Protein AF-A0AA38WWL9-F1 (afdb_monomer_lite)

Radius of gyration: 30.85 Å; chains: 1; bounding box: 46×96×62 Å

Foldseek 3Di:
DDDDDDDDDDDDDDDPDDDPPDPPPPPPPPVVPDPPPVPDDDPDDWDWDWDPAQQAWIDTPPDTFGHWDDVVRVTPNDPRHYGPQVVCQVVVQVVVLVVVVVVCVVVVHDADPDPVQWDKGKGWDFDDDVVVVDTDIDIDIDTGHDD

pLDDT: mean 85.05, std 18.18, range [41.72, 98.44]

Organism: NCBI:txid386627

Sequence (147 aa):
MASVRTLSSIARRASQVSLPKTRFVNPSLTCRRRLNTDTAPVLYSAHAKVVGARTGHVEGDDLNVDLTMAKALGGPGDKGKTNPEELFAAGYGACFQSAMNASAISLKIQMPEAKEDSVVSTTVHLVGDMKKLDMGIRVDMKVSVKG

Structure (mmCIF, N/CA/C/O backbone):
data_AF-A0AA38WWL9-F1
#
_entry.id   AF-A0AA38WWL9-F1
#
loop_
_atom_site.group_PDB
_atom_site.id
_atom_site.type_symbol
_atom_site.label_atom_id
_atom_site.label_alt_id
_atom_site.label_comp_id
_atom_site.label_asym_id
_atom_site.label_entity_id
_atom_site.label_seq_id
_atom_site.pdbx_PDB_ins_code
_atom_site.Cartn_x
_atom_site.Cartn_y
_atom_site.Cartn_z
_atom_site.occupancy
_atom_site.B_iso_or_equiv
_atom_site.auth_seq_id
_atom_site.auth_comp_id
_atom_site.auth_asym_id
_atom_site.auth_atom_id
_atom_site.pdbx_PDB_model_num
ATOM 1 N N . MET A 1 1 ? 5.954 -82.382 47.165 1.00 41.72 1 MET A N 1
ATOM 2 C CA . MET A 1 1 ? 6.392 -81.384 46.166 1.00 41.72 1 MET A CA 1
ATOM 3 C C . MET A 1 1 ? 5.175 -80.934 45.367 1.00 41.72 1 MET A C 1
ATOM 5 O O . MET A 1 1 ? 4.408 -81.787 44.956 1.00 41.72 1 MET A O 1
ATOM 9 N N . ALA A 1 2 ? 5.027 -79.615 45.213 1.00 41.88 2 ALA A N 1
ATOM 10 C CA . ALA A 1 2 ? 4.185 -78.880 44.258 1.00 41.88 2 ALA A CA 1
ATOM 11 C C . ALA A 1 2 ? 2.648 -79.076 44.262 1.00 41.88 2 ALA A C 1
ATOM 13 O O . ALA A 1 2 ? 2.078 -79.924 43.586 1.00 41.88 2 ALA A O 1
ATOM 14 N N . SER A 1 3 ? 2.001 -78.148 44.972 1.00 44.56 3 SER A N 1
ATOM 15 C CA . SER A 1 3 ? 0.651 -77.622 44.745 1.00 44.56 3 SER A CA 1
ATOM 16 C C . SER A 1 3 ? 0.481 -77.070 43.322 1.00 44.56 3 SER A C 1
ATOM 18 O O . SER A 1 3 ? 1.304 -76.261 42.899 1.00 44.56 3 SER A O 1
ATOM 20 N N . VAL A 1 4 ? -0.619 -77.399 42.637 1.00 45.69 4 VAL A N 1
ATOM 21 C CA . VAL A 1 4 ? -1.155 -76.573 41.541 1.00 45.69 4 VAL A CA 1
ATOM 22 C C . VAL A 1 4 ? -2.675 -76.513 41.689 1.00 45.69 4 VAL A C 1
ATOM 24 O O . VAL A 1 4 ? -3.394 -77.456 41.372 1.00 45.69 4 VAL A O 1
ATOM 27 N N . ARG A 1 5 ? -3.158 -75.397 42.242 1.00 47.47 5 ARG A N 1
ATOM 28 C CA . ARG A 1 5 ? -4.581 -75.056 42.325 1.00 47.47 5 ARG A CA 1
ATOM 29 C C . ARG A 1 5 ? -5.047 -74.505 40.978 1.00 47.47 5 ARG A C 1
ATOM 31 O O . ARG A 1 5 ? -4.414 -73.623 40.406 1.00 47.47 5 ARG A O 1
ATOM 38 N N . THR A 1 6 ? -6.175 -75.021 40.512 1.00 50.22 6 THR A N 1
ATOM 39 C CA . THR A 1 6 ? -6.956 -74.569 39.356 1.00 50.22 6 THR A CA 1
ATOM 40 C C . THR A 1 6 ? -7.310 -73.081 39.445 1.00 50.22 6 THR A C 1
ATOM 42 O O . THR A 1 6 ? -7.993 -72.657 40.376 1.00 50.22 6 THR A O 1
ATOM 45 N N . LEU A 1 7 ? -6.879 -72.297 38.454 1.00 46.12 7 LEU A N 1
ATOM 46 C CA . LEU A 1 7 ? -7.299 -70.911 38.245 1.00 46.12 7 LEU A CA 1
ATOM 47 C C . LEU A 1 7 ? -8.587 -70.896 37.412 1.00 46.12 7 LEU A C 1
ATOM 49 O O . LEU A 1 7 ? -8.560 -71.044 36.193 1.00 46.12 7 LEU A O 1
ATOM 53 N N . SER A 1 8 ? -9.723 -70.727 38.081 1.00 45.91 8 SER A N 1
ATOM 54 C CA . SER A 1 8 ? -11.009 -70.408 37.461 1.00 45.91 8 SER A CA 1
ATOM 55 C C . SER A 1 8 ? -10.977 -68.989 36.882 1.00 45.91 8 SER A C 1
ATOM 57 O O . SER A 1 8 ? -10.744 -68.017 37.604 1.00 45.91 8 SER A O 1
ATOM 59 N N . SER A 1 9 ? -11.214 -68.868 35.577 1.00 45.06 9 SER A N 1
ATOM 60 C CA . SER A 1 9 ? -11.274 -67.610 34.836 1.00 45.06 9 SER A CA 1
ATOM 61 C C . SER A 1 9 ? -12.527 -66.808 35.207 1.00 45.06 9 SER A C 1
ATOM 63 O O . SER A 1 9 ? -13.649 -67.123 34.820 1.00 45.06 9 SER A O 1
ATOM 65 N N . ILE A 1 10 ? -12.334 -65.724 35.957 1.00 55.19 10 ILE A N 1
ATOM 66 C CA . ILE A 1 10 ? -13.381 -64.737 36.235 1.00 55.19 10 ILE A CA 1
ATOM 67 C C . ILE A 1 10 ? -13.536 -63.854 34.990 1.00 55.19 10 ILE A C 1
ATOM 69 O O . ILE A 1 10 ? -12.777 -62.906 34.780 1.00 55.19 10 ILE A O 1
ATOM 73 N N . ALA A 1 11 ? -14.517 -64.175 34.147 1.00 49.62 11 ALA A N 1
ATOM 74 C CA . ALA A 1 11 ? -14.940 -63.320 33.045 1.00 49.62 11 ALA A CA 1
ATOM 75 C C . ALA A 1 11 ? -15.607 -62.053 33.613 1.00 49.62 11 ALA A C 1
ATOM 77 O O . ALA A 1 11 ? -16.706 -62.095 34.167 1.00 49.62 11 ALA A O 1
ATOM 78 N N . ARG A 1 12 ? -14.919 -60.910 33.508 1.00 51.81 12 ARG A N 1
ATOM 79 C CA . ARG A 1 12 ? -15.463 -59.601 33.891 1.00 51.81 12 ARG A CA 1
ATOM 80 C C . ARG A 1 12 ? -16.592 -59.221 32.933 1.00 51.81 12 ARG A C 1
ATOM 82 O O . ARG A 1 12 ? -16.382 -59.094 31.730 1.00 51.81 12 ARG A O 1
ATOM 89 N N . ARG A 1 13 ? -17.787 -59.014 33.487 1.00 51.75 13 ARG A N 1
ATOM 90 C CA . ARG A 1 13 ? -18.948 -58.429 32.807 1.00 51.75 13 ARG A CA 1
ATOM 91 C C . ARG A 1 13 ? -18.583 -57.004 32.374 1.00 51.75 13 ARG A C 1
ATOM 93 O O . ARG A 1 13 ? -18.396 -56.139 33.225 1.00 51.75 13 ARG A O 1
ATOM 100 N N . ALA A 1 14 ? -18.450 -56.771 31.072 1.00 49.50 14 ALA A N 1
ATOM 101 C CA . ALA A 1 14 ? -18.297 -55.430 30.522 1.00 49.50 14 ALA A CA 1
ATOM 102 C C . ALA A 1 14 ? -19.618 -54.669 30.705 1.00 49.50 14 ALA A C 1
ATOM 104 O O . ALA A 1 14 ? -20.628 -54.980 30.075 1.00 49.50 14 ALA A O 1
ATOM 105 N N . SER A 1 15 ? -19.622 -53.699 31.611 1.00 54.31 15 SER A N 1
ATOM 106 C CA . SER A 1 15 ? -20.683 -52.710 31.760 1.00 54.31 15 SER A CA 1
ATOM 107 C C . SER A 1 15 ? -20.729 -51.859 30.490 1.00 54.31 15 SER A C 1
ATOM 109 O O . SER A 1 15 ? -19.785 -51.133 30.181 1.00 54.31 15 SER A O 1
ATOM 111 N N . GLN A 1 16 ? -21.822 -51.958 29.733 1.00 58.03 16 GLN A N 1
ATOM 112 C CA . GLN A 1 16 ? -22.092 -51.060 28.616 1.00 58.03 16 GLN A CA 1
ATOM 113 C C . GLN A 1 16 ? -22.335 -49.653 29.168 1.00 58.03 16 GLN A C 1
ATOM 115 O O . GLN A 1 16 ? -23.391 -49.358 29.723 1.00 58.03 16 GLN A O 1
ATOM 120 N N . VAL A 1 17 ? -21.334 -48.787 29.034 1.00 52.28 17 VAL A N 1
ATOM 121 C CA . VAL A 1 17 ? -21.471 -47.350 29.265 1.00 52.28 17 VAL A CA 1
ATOM 122 C C . VAL A 1 17 ? -22.153 -46.764 28.032 1.00 52.28 17 VAL A C 1
ATOM 124 O O . VAL A 1 17 ? -21.566 -46.710 26.952 1.00 52.28 17 VAL A O 1
ATOM 127 N N . SER A 1 18 ? -23.414 -46.357 28.168 1.00 57.50 18 SER A N 1
ATOM 128 C CA . SER A 1 18 ? -24.129 -45.637 27.116 1.00 57.50 18 SER A CA 1
ATOM 129 C C . SER A 1 18 ? -23.561 -44.223 26.989 1.00 57.50 18 SER A C 1
ATOM 131 O O . SER A 1 18 ? -23.710 -43.407 27.901 1.00 57.50 18 SER A O 1
ATOM 133 N N . LEU A 1 19 ? -22.915 -43.929 25.861 1.00 49.25 19 LEU A N 1
ATOM 134 C CA . LEU A 1 19 ? -22.443 -42.584 25.533 1.00 49.25 19 LEU A CA 1
ATOM 135 C C . LEU A 1 19 ? -23.635 -41.617 25.394 1.00 49.25 19 LEU A C 1
ATOM 137 O O . LEU A 1 19 ? -24.647 -41.982 24.784 1.00 49.25 19 LEU A O 1
ATOM 141 N N . PRO A 1 20 ? -23.542 -40.380 25.914 1.00 49.81 20 PRO A N 1
ATOM 142 C CA . PRO A 1 20 ? -24.569 -39.377 25.684 1.00 49.81 20 PRO A CA 1
ATOM 143 C C . PRO A 1 20 ? -24.599 -39.030 24.192 1.00 49.81 20 PRO A C 1
ATOM 145 O O . PRO A 1 20 ? -23.558 -38.795 23.580 1.00 49.81 20 PRO A O 1
ATOM 148 N N . LYS A 1 21 ? -25.801 -38.988 23.604 1.00 50.66 21 LYS A N 1
ATOM 149 C CA . LYS A 1 21 ? -26.020 -38.474 22.246 1.00 50.66 21 LYS A CA 1
ATOM 1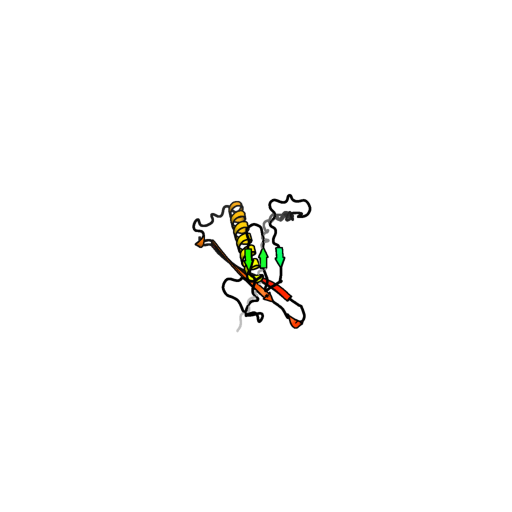50 C C . LYS A 1 21 ? -25.611 -37.003 22.225 1.00 50.66 21 LYS A C 1
ATOM 152 O O . LYS A 1 21 ? -26.405 -36.129 22.571 1.00 50.66 21 LYS A O 1
ATOM 157 N N . THR A 1 22 ? -24.374 -36.724 21.834 1.00 54.34 22 THR A N 1
ATOM 158 C CA . THR A 1 22 ? -23.945 -35.383 21.460 1.00 54.34 22 THR A CA 1
ATOM 159 C C . THR A 1 22 ? -24.854 -34.925 20.327 1.00 54.34 22 THR A C 1
ATOM 161 O O . THR A 1 22 ? -24.876 -35.504 19.241 1.00 54.34 22 THR A O 1
ATOM 164 N N . ARG A 1 23 ? -25.673 -33.902 20.602 1.00 55.09 23 ARG A N 1
ATOM 165 C CA . ARG A 1 23 ? -26.345 -33.147 19.548 1.00 55.09 23 ARG A CA 1
ATOM 166 C C . ARG A 1 23 ? -25.251 -32.689 18.594 1.00 55.09 23 ARG A C 1
ATOM 168 O O . ARG A 1 23 ? -24.382 -31.917 18.991 1.00 55.09 23 ARG A O 1
ATOM 175 N N . PHE A 1 24 ? -25.301 -33.173 17.359 1.00 55.06 24 PHE A N 1
ATOM 176 C CA . PHE A 1 24 ? -24.604 -32.540 16.255 1.00 55.06 24 PHE A CA 1
ATOM 177 C C . PHE A 1 24 ? -25.068 -31.085 16.226 1.00 55.06 24 PHE A C 1
ATOM 179 O O . PHE A 1 24 ? -26.199 -30.787 15.841 1.00 55.06 24 PHE A O 1
ATOM 186 N N . VAL A 1 25 ? -24.213 -30.178 16.696 1.00 57.66 25 VAL A N 1
ATOM 187 C CA . VAL A 1 25 ? -24.330 -28.773 16.335 1.00 57.66 25 VAL A CA 1
ATOM 188 C C . VAL A 1 25 ? -24.036 -28.769 14.849 1.00 57.66 25 VAL A C 1
ATOM 190 O O . VAL A 1 25 ? -22.897 -28.975 14.441 1.00 57.66 25 VAL A O 1
ATOM 193 N N . ASN A 1 26 ? -25.087 -28.660 14.045 1.00 54.47 26 ASN A N 1
ATOM 194 C CA . ASN A 1 26 ? -24.953 -28.456 12.617 1.00 54.47 26 ASN A CA 1
ATOM 195 C C . ASN A 1 26 ? -24.137 -27.163 12.479 1.00 54.47 26 ASN A C 1
ATOM 197 O O . ASN A 1 26 ? -24.635 -26.122 12.925 1.00 54.47 26 ASN A O 1
ATOM 201 N N . PRO A 1 27 ? -22.895 -27.181 11.959 1.00 54.16 27 PRO A N 1
ATOM 202 C CA . PRO A 1 27 ? -22.208 -25.946 11.659 1.00 54.16 27 PRO A CA 1
ATOM 203 C C . PRO A 1 27 ? -22.960 -25.397 10.458 1.00 54.16 27 PRO A C 1
ATOM 205 O O . PRO A 1 27 ? -22.684 -25.751 9.314 1.00 54.16 27 PRO A O 1
ATOM 208 N N . SER A 1 28 ? -24.009 -24.623 10.733 1.00 54.91 28 SER A N 1
ATOM 209 C CA . SER A 1 28 ? -24.728 -23.876 9.728 1.00 54.91 28 SER A CA 1
ATOM 210 C C . SER A 1 28 ? -23.679 -23.054 9.006 1.00 54.91 28 SER A C 1
ATOM 212 O O . SER A 1 28 ? -23.153 -22.089 9.557 1.00 54.91 28 SER A O 1
ATOM 214 N N . LEU A 1 29 ? -23.331 -23.542 7.822 1.00 56.12 29 LEU A N 1
ATOM 215 C CA . LEU A 1 29 ? -22.945 -22.827 6.626 1.00 56.12 29 LEU A CA 1
ATOM 216 C C . LEU A 1 29 ? -23.237 -21.330 6.779 1.00 56.12 29 LEU A C 1
ATOM 218 O O . LEU A 1 29 ? -24.248 -20.826 6.291 1.00 56.12 29 LEU A O 1
ATOM 222 N N . THR A 1 30 ? -22.341 -20.592 7.432 1.00 59.81 30 THR A N 1
ATOM 223 C CA . THR A 1 30 ? -22.188 -19.180 7.136 1.00 59.81 30 THR A CA 1
ATOM 224 C C . THR A 1 30 ? -21.645 -19.175 5.724 1.00 59.81 30 THR A C 1
ATOM 226 O O . THR A 1 30 ? -20.441 -19.262 5.488 1.00 59.81 30 THR A O 1
ATOM 229 N N . CYS A 1 31 ? -22.563 -19.160 4.755 1.00 56.66 31 CYS A N 1
ATOM 230 C CA . CYS A 1 31 ? -22.260 -18.679 3.426 1.00 56.66 31 CYS A CA 1
ATOM 231 C C . CYS A 1 31 ? -21.531 -17.359 3.657 1.00 56.66 31 CYS A C 1
ATOM 233 O O . CYS A 1 31 ? -22.131 -16.386 4.123 1.00 56.66 31 CYS A O 1
ATOM 235 N N . ARG A 1 32 ? -20.206 -17.358 3.466 1.00 62.91 32 ARG A N 1
ATOM 236 C CA . ARG A 1 32 ? -19.431 -16.126 3.467 1.00 62.91 32 ARG A CA 1
ATOM 237 C C . ARG A 1 32 ? -20.072 -15.309 2.366 1.00 62.91 32 ARG A C 1
ATOM 239 O O . ARG A 1 32 ? -19.894 -15.641 1.196 1.00 62.91 32 ARG A O 1
ATOM 246 N N . ARG A 1 33 ? -20.868 -14.306 2.735 1.00 66.69 33 ARG A N 1
ATOM 247 C CA . ARG A 1 33 ? -21.440 -13.371 1.779 1.00 66.69 33 ARG A CA 1
ATOM 248 C C . ARG A 1 33 ? -20.250 -12.678 1.135 1.00 66.69 33 ARG A C 1
ATOM 250 O O . ARG A 1 33 ? -19.671 -11.765 1.714 1.00 66.69 33 ARG A O 1
ATOM 257 N N . ARG A 1 34 ? -19.810 -13.190 -0.013 1.00 74.62 34 ARG A N 1
ATOM 258 C CA . ARG A 1 34 ? -18.816 -12.505 -0.823 1.00 74.62 34 ARG A CA 1
ATOM 259 C C . ARG A 1 34 ? -19.513 -11.251 -1.323 1.00 74.62 34 ARG A C 1
ATOM 261 O O . ARG A 1 34 ? -20.592 -11.339 -1.907 1.00 74.62 34 ARG A O 1
ATOM 268 N N . LEU A 1 35 ? -18.947 -10.095 -0.995 1.00 84.31 35 LEU A N 1
ATOM 269 C CA . LEU A 1 35 ? -19.374 -8.841 -1.590 1.00 84.31 35 LEU A CA 1
ATOM 270 C C . LEU A 1 35 ? -19.210 -8.995 -3.106 1.00 84.31 35 LEU A C 1
ATOM 272 O O . LEU A 1 35 ? -18.113 -9.305 -3.565 1.00 84.31 35 LEU A O 1
ATOM 276 N N . ASN A 1 36 ? -20.295 -8.842 -3.865 1.00 88.81 36 ASN A N 1
ATOM 277 C CA . ASN A 1 36 ? -20.199 -8.768 -5.315 1.00 88.81 36 ASN A CA 1
ATOM 278 C C . ASN A 1 36 ? -19.779 -7.340 -5.673 1.00 88.81 36 ASN A C 1
ATOM 280 O O . ASN A 1 36 ? -20.594 -6.422 -5.580 1.00 88.81 36 ASN A O 1
ATOM 284 N N . THR A 1 37 ? -18.510 -7.167 -6.037 1.00 90.25 37 THR A N 1
ATOM 285 C CA . THR A 1 37 ? -17.924 -5.865 -6.376 1.00 90.25 37 THR A CA 1
ATOM 286 C C . THR A 1 37 ? -18.552 -5.231 -7.611 1.00 90.25 37 THR A C 1
ATOM 288 O O . THR A 1 37 ? -18.525 -4.013 -7.718 1.00 90.25 37 THR A O 1
ATOM 291 N N . ASP A 1 38 ? -19.175 -6.021 -8.489 1.00 92.56 38 ASP A N 1
ATOM 292 C CA . ASP A 1 38 ? -19.785 -5.521 -9.727 1.00 92.56 38 ASP A CA 1
ATOM 293 C C . ASP A 1 38 ? -21.138 -4.842 -9.470 1.00 92.56 38 ASP A C 1
ATOM 295 O O . ASP A 1 38 ? -21.583 -4.004 -10.249 1.00 92.56 38 ASP A O 1
ATOM 299 N N . THR A 1 39 ? -21.811 -5.208 -8.374 1.00 93.56 39 THR A N 1
ATOM 300 C CA . THR A 1 39 ? -23.157 -4.706 -8.032 1.00 93.56 39 THR A CA 1
ATOM 301 C C . THR A 1 39 ? -23.199 -3.876 -6.752 1.00 93.56 39 THR A C 1
ATOM 303 O O . THR A 1 39 ? -24.219 -3.261 -6.447 1.00 93.56 39 THR A O 1
ATOM 306 N N . ALA A 1 40 ? -22.138 -3.916 -5.947 1.00 93.44 40 ALA A N 1
ATOM 307 C CA . ALA A 1 40 ? -22.065 -3.159 -4.705 1.00 93.44 40 ALA A CA 1
ATOM 308 C C . ALA A 1 40 ? -21.923 -1.650 -4.989 1.00 93.44 40 ALA A C 1
ATOM 310 O O . ALA A 1 40 ? -21.246 -1.272 -5.944 1.00 93.44 40 ALA A O 1
ATOM 311 N N . PRO A 1 41 ? -22.521 -0.772 -4.162 1.00 94.19 41 PRO A N 1
ATOM 312 C CA . PRO A 1 41 ? -22.341 0.666 -4.313 1.00 94.19 41 PRO A CA 1
ATOM 313 C C . PRO A 1 41 ? -20.884 1.063 -4.045 1.00 94.19 41 PRO A C 1
ATOM 315 O O . PRO A 1 41 ? -20.270 0.613 -3.074 1.00 94.19 41 PRO A O 1
ATOM 318 N N . VAL A 1 42 ? -20.351 1.949 -4.885 1.00 94.56 42 VAL A N 1
ATOM 319 C CA . VAL A 1 42 ? -19.035 2.560 -4.677 1.00 94.56 42 VAL A CA 1
ATOM 320 C C . VAL A 1 42 ? -19.141 3.566 -3.533 1.00 94.56 42 VAL A C 1
ATOM 322 O O . VAL A 1 42 ? -19.867 4.550 -3.637 1.00 94.56 42 VAL A O 1
ATOM 325 N N . LEU A 1 43 ? -18.429 3.309 -2.433 1.00 94.00 43 LEU A N 1
ATOM 326 C CA . LEU A 1 43 ? -18.429 4.194 -1.260 1.00 94.00 43 LEU A CA 1
ATOM 327 C C . LEU A 1 43 ? -17.432 5.350 -1.394 1.00 94.00 43 LEU A C 1
ATOM 329 O O . LEU A 1 43 ? -17.661 6.428 -0.856 1.00 94.00 43 LEU A O 1
ATOM 333 N N . TYR A 1 44 ? -16.319 5.114 -2.085 1.00 94.88 44 TYR A N 1
ATOM 334 C CA . TYR A 1 44 ? -15.257 6.087 -2.315 1.00 94.88 44 TYR A CA 1
ATOM 335 C C . TYR A 1 44 ? -14.396 5.641 -3.505 1.00 94.88 44 TYR A C 1
ATOM 337 O O . TYR A 1 44 ? -14.290 4.446 -3.787 1.00 94.88 44 TYR A O 1
ATOM 345 N N . SER A 1 45 ? -13.788 6.591 -4.215 1.00 94.75 45 SER A N 1
ATOM 346 C CA . SER A 1 45 ? -12.829 6.340 -5.294 1.00 94.75 45 SER A CA 1
ATOM 347 C C . SER A 1 45 ? -11.677 7.328 -5.183 1.00 94.75 45 SER A C 1
ATOM 349 O O . SER A 1 45 ? -11.912 8.516 -5.000 1.00 94.75 45 SER A O 1
ATOM 351 N N . ALA A 1 46 ? -10.453 6.824 -5.314 1.00 95.94 46 ALA A N 1
ATOM 352 C CA . ALA A 1 46 ? -9.241 7.625 -5.418 1.00 95.94 46 ALA A CA 1
ATOM 353 C C . ALA A 1 46 ? -8.575 7.346 -6.766 1.00 95.94 46 ALA A C 1
ATOM 355 O O . ALA A 1 46 ? -8.593 6.209 -7.247 1.00 95.94 46 ALA A O 1
ATOM 356 N N . HIS A 1 47 ? -7.977 8.374 -7.359 1.00 96.38 47 HIS A N 1
ATOM 357 C CA . HIS A 1 47 ? -7.247 8.280 -8.616 1.00 96.38 47 HIS A CA 1
ATOM 358 C C . HIS A 1 47 ? -5.789 8.708 -8.420 1.00 96.38 47 HIS A C 1
ATOM 360 O O . HIS A 1 47 ? -5.497 9.630 -7.661 1.00 96.38 47 HIS A O 1
ATOM 366 N N . ALA A 1 48 ? -4.876 8.052 -9.137 1.00 97.38 48 ALA A N 1
ATOM 367 C CA . ALA A 1 48 ? -3.486 8.467 -9.236 1.00 97.38 48 ALA A CA 1
ATOM 368 C C . ALA A 1 48 ? -2.967 8.243 -10.661 1.00 97.38 48 ALA A C 1
ATOM 370 O O . ALA A 1 48 ? -3.121 7.164 -11.238 1.00 97.38 48 ALA A O 1
ATOM 371 N N . LYS A 1 49 ? -2.317 9.262 -11.216 1.00 98.19 49 LYS A N 1
ATOM 372 C CA . LYS A 1 49 ? -1.578 9.227 -12.472 1.00 98.19 49 LYS A CA 1
ATOM 373 C C . LYS A 1 49 ? -0.116 8.916 -12.182 1.00 98.19 49 LYS A C 1
ATOM 375 O O . LYS A 1 49 ? 0.507 9.564 -11.347 1.00 98.19 49 LYS A O 1
ATOM 380 N N . VAL A 1 50 ? 0.445 7.957 -12.915 1.00 98.12 50 VAL A N 1
ATOM 381 C CA . VAL A 1 50 ? 1.856 7.570 -12.796 1.00 98.12 50 VAL A CA 1
ATOM 382 C C . VAL A 1 50 ? 2.561 7.786 -14.127 1.00 98.12 50 VAL A C 1
ATOM 384 O O . VAL A 1 50 ? 2.102 7.310 -15.165 1.00 98.12 50 VAL A O 1
ATOM 387 N N . VAL A 1 51 ? 3.696 8.481 -14.103 1.00 97.94 51 VAL A N 1
ATOM 388 C CA . VAL A 1 51 ? 4.564 8.699 -15.271 1.00 97.94 51 VAL A CA 1
ATOM 389 C C . VAL A 1 51 ? 5.970 8.237 -14.915 1.00 97.94 51 VAL A C 1
ATOM 391 O O . VAL A 1 51 ? 6.412 8.474 -13.803 1.00 97.94 51 VAL A O 1
ATOM 394 N N . GLY A 1 52 ? 6.689 7.583 -15.833 1.00 95.94 52 GLY A N 1
ATOM 395 C CA . GLY A 1 52 ? 8.099 7.212 -15.623 1.00 95.94 52 GLY A CA 1
ATOM 396 C C . GLY A 1 52 ? 8.342 5.971 -14.748 1.00 95.94 52 GLY A C 1
ATOM 397 O O . GLY A 1 52 ? 9.464 5.752 -14.292 1.00 95.94 52 GLY A O 1
ATOM 398 N N . ALA A 1 53 ? 7.318 5.135 -14.542 1.00 94.19 53 ALA A N 1
ATOM 399 C CA . ALA A 1 53 ? 7.415 3.851 -13.841 1.00 94.19 53 ALA A CA 1
ATOM 400 C C . ALA A 1 53 ? 8.095 3.969 -12.456 1.00 94.19 53 ALA A C 1
ATOM 402 O O . ALA A 1 53 ? 7.705 4.805 -11.651 1.00 94.19 53 ALA A O 1
ATOM 403 N N . ARG A 1 54 ? 9.098 3.132 -12.150 1.00 94.62 54 ARG A N 1
ATOM 404 C CA . ARG A 1 54 ? 9.752 3.058 -10.825 1.00 94.62 54 ARG A CA 1
ATOM 405 C C . ARG A 1 54 ? 10.676 4.232 -10.484 1.00 94.62 54 ARG A C 1
ATOM 407 O O . ARG A 1 54 ? 11.163 4.294 -9.361 1.00 94.62 54 ARG A O 1
ATOM 414 N N . THR A 1 55 ? 10.946 5.124 -11.430 1.00 95.12 55 THR A N 1
ATOM 415 C CA . THR A 1 55 ? 11.869 6.262 -11.263 1.00 95.12 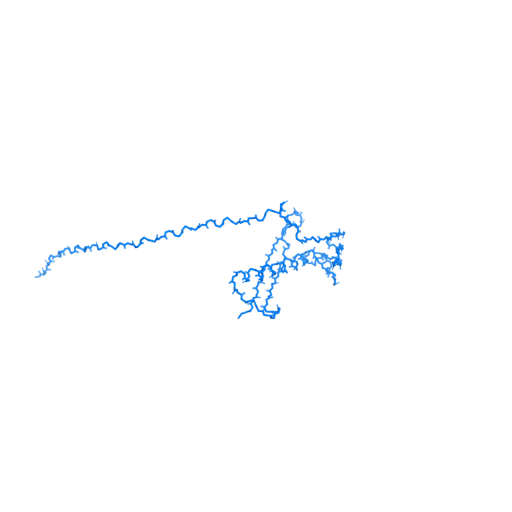55 THR A CA 1
ATOM 416 C C . THR A 1 55 ? 11.219 7.592 -11.629 1.00 95.12 55 THR A C 1
ATOM 418 O O . THR A 1 55 ? 11.917 8.559 -11.927 1.00 95.12 55 THR A O 1
ATOM 421 N N . GLY A 1 56 ? 9.890 7.610 -11.717 1.00 95.75 56 GLY A N 1
ATOM 422 C CA . GLY A 1 56 ? 9.131 8.765 -12.160 1.00 95.75 56 GLY A CA 1
ATOM 423 C C . GLY A 1 56 ? 8.333 9.401 -11.033 1.00 95.75 56 GLY A C 1
ATOM 424 O O . GLY A 1 56 ? 8.884 9.681 -9.976 1.00 95.75 56 GLY A O 1
ATOM 425 N N . HIS A 1 57 ? 7.049 9.641 -11.272 1.00 97.75 57 HIS A N 1
ATOM 426 C CA . HIS A 1 57 ? 6.211 10.473 -10.417 1.00 97.75 57 HIS A CA 1
ATOM 427 C C . HIS A 1 57 ? 4.788 9.923 -10.299 1.00 97.75 57 HIS A C 1
ATOM 429 O O . HIS A 1 57 ? 4.250 9.396 -11.280 1.00 97.75 57 HIS A O 1
ATOM 435 N N . VAL A 1 58 ? 4.189 10.071 -9.116 1.00 98.25 58 VAL A N 1
ATOM 436 C CA . VAL A 1 58 ? 2.787 9.745 -8.827 1.00 98.25 58 VAL A CA 1
ATOM 437 C C . VAL A 1 58 ? 2.055 11.007 -8.388 1.00 98.25 58 VAL A C 1
ATOM 439 O O . VAL A 1 58 ? 2.432 11.624 -7.395 1.00 98.25 58 VAL A O 1
ATOM 442 N N . GLU A 1 59 ? 0.980 11.334 -9.100 1.00 98.12 59 GLU A N 1
ATOM 443 C CA . GLU A 1 59 ? 0.112 12.483 -8.841 1.00 98.12 59 GLU A CA 1
ATOM 444 C C . GLU A 1 59 ? -1.344 12.013 -8.701 1.00 98.12 59 GLU A C 1
ATOM 446 O O . GLU A 1 59 ? -1.921 11.454 -9.632 1.00 98.12 59 GLU A O 1
ATOM 451 N N . GLY A 1 60 ? -1.941 12.218 -7.537 1.00 96.62 60 GLY A N 1
ATOM 452 C CA . GLY A 1 60 ? -3.361 12.043 -7.244 1.00 96.62 60 GLY A CA 1
ATOM 453 C C . GLY A 1 60 ? -3.917 13.296 -6.572 1.00 96.62 60 GLY A C 1
ATOM 454 O O . GLY A 1 60 ? -3.219 14.302 -6.477 1.00 96.62 60 GLY A O 1
ATOM 455 N N . ASP A 1 61 ? -5.153 13.224 -6.079 1.00 95.38 61 ASP A N 1
ATOM 456 C CA . ASP A 1 61 ? -5.842 14.401 -5.523 1.00 95.38 61 ASP A CA 1
ATOM 457 C C . ASP A 1 61 ? -5.085 15.010 -4.328 1.00 95.38 61 ASP A C 1
ATOM 459 O O . ASP A 1 61 ? -4.840 16.213 -4.294 1.00 95.38 61 ASP A O 1
ATOM 463 N N . ASP A 1 62 ? -4.635 14.154 -3.404 1.00 95.00 62 ASP A N 1
ATOM 464 C CA . ASP A 1 62 ? -3.873 14.534 -2.203 1.00 95.00 62 ASP A CA 1
ATOM 465 C C . ASP A 1 62 ? -2.509 13.818 -2.109 1.00 95.00 62 ASP A C 1
ATOM 467 O O . ASP A 1 62 ? -1.842 13.840 -1.073 1.00 95.00 62 ASP A O 1
ATOM 471 N N . LEU A 1 63 ? -2.084 13.142 -3.184 1.00 96.44 63 LEU A N 1
ATOM 472 C CA . LEU A 1 63 ? -0.831 12.387 -3.238 1.00 96.44 63 LEU A CA 1
ATOM 473 C C . LEU A 1 63 ? 0.072 12.949 -4.332 1.00 96.44 63 LEU A C 1
ATOM 475 O O . LEU A 1 63 ? -0.244 12.839 -5.508 1.00 96.44 63 LEU A O 1
ATOM 479 N N . ASN A 1 64 ? 1.226 13.488 -3.960 1.00 97.19 64 ASN A N 1
ATOM 480 C CA . ASN A 1 64 ? 2.210 14.002 -4.906 1.00 97.19 64 ASN A CA 1
ATOM 481 C C . ASN A 1 64 ? 3.601 13.545 -4.452 1.00 97.19 64 ASN A C 1
ATOM 483 O O . ASN A 1 64 ? 4.131 14.052 -3.462 1.00 97.19 64 ASN A O 1
ATOM 487 N N . VAL A 1 65 ? 4.141 12.512 -5.107 1.00 97.69 65 VAL A N 1
ATOM 488 C CA . VAL A 1 65 ? 5.392 11.865 -4.687 1.00 97.69 65 VAL A CA 1
ATOM 489 C C . VAL A 1 65 ? 6.267 11.474 -5.871 1.00 97.69 65 VAL A C 1
ATOM 491 O O . VAL A 1 65 ? 5.814 10.887 -6.855 1.00 97.69 65 VAL A O 1
ATOM 494 N N . ASP A 1 66 ? 7.563 11.733 -5.729 1.00 97.75 66 ASP A N 1
ATOM 495 C CA . ASP A 1 66 ? 8.582 11.224 -6.639 1.00 97.75 66 ASP A CA 1
ATOM 496 C C . ASP A 1 66 ? 8.986 9.794 -6.271 1.00 97.75 66 ASP A C 1
ATOM 498 O O . ASP A 1 66 ? 9.130 9.429 -5.097 1.00 97.75 66 ASP A O 1
ATOM 502 N N . LEU A 1 67 ? 9.230 8.990 -7.304 1.00 97.75 67 LEU A N 1
ATOM 503 C CA . LEU A 1 67 ? 9.660 7.607 -7.194 1.00 97.75 67 LEU A CA 1
ATOM 504 C C . LEU A 1 67 ? 11.153 7.462 -7.487 1.00 97.75 67 LEU A C 1
ATOM 506 O O . LEU A 1 67 ? 11.721 8.109 -8.368 1.00 97.75 67 LEU A O 1
ATOM 510 N N . THR A 1 68 ? 11.794 6.556 -6.761 1.00 96.81 68 THR A N 1
ATOM 511 C CA . THR A 1 68 ? 13.167 6.125 -6.995 1.00 96.81 68 THR A CA 1
ATOM 512 C C . THR A 1 68 ? 13.241 4.607 -6.952 1.00 96.81 68 THR A C 1
ATOM 514 O O . THR A 1 68 ? 12.533 3.934 -6.199 1.00 96.81 68 THR A O 1
ATOM 517 N N . MET A 1 69 ? 14.135 4.042 -7.756 1.00 93.75 69 MET A N 1
ATOM 518 C CA . MET A 1 69 ? 14.383 2.611 -7.706 1.00 93.75 69 MET A CA 1
ATOM 519 C C . MET A 1 69 ? 15.203 2.297 -6.451 1.00 93.75 69 MET A C 1
ATOM 521 O O . MET A 1 69 ? 16.239 2.915 -6.192 1.00 93.75 69 MET A O 1
ATOM 525 N N . ALA A 1 70 ? 14.728 1.336 -5.656 1.00 91.25 70 ALA A N 1
ATOM 526 C CA . ALA A 1 70 ? 15.401 0.928 -4.431 1.00 91.25 70 ALA A CA 1
ATOM 527 C C . ALA A 1 70 ? 16.822 0.414 -4.720 1.00 91.25 70 ALA A C 1
ATOM 529 O O . ALA A 1 70 ? 17.060 -0.264 -5.723 1.00 91.25 70 ALA A O 1
ATOM 530 N N . LYS A 1 71 ? 17.757 0.661 -3.793 1.00 90.62 71 LYS A N 1
ATOM 531 C CA . LYS A 1 71 ? 19.156 0.199 -3.909 1.00 90.62 71 LYS A CA 1
ATOM 532 C C . LYS A 1 71 ? 19.270 -1.311 -4.079 1.00 90.62 71 LYS A C 1
ATOM 534 O O . LYS A 1 71 ? 20.089 -1.783 -4.857 1.00 90.62 71 LYS A O 1
ATOM 539 N N . ALA A 1 72 ? 18.408 -2.063 -3.396 1.00 87.94 72 ALA A N 1
ATOM 540 C CA . ALA A 1 72 ? 18.347 -3.519 -3.507 1.00 87.94 72 ALA A CA 1
ATOM 541 C C . ALA A 1 72 ? 17.997 -4.006 -4.927 1.00 87.94 72 ALA A C 1
ATOM 543 O O . ALA A 1 72 ? 18.333 -5.129 -5.286 1.00 87.94 72 ALA A O 1
ATOM 544 N N . LEU A 1 73 ? 17.358 -3.160 -5.741 1.00 88.25 73 LEU A N 1
ATOM 545 C CA . LEU A 1 73 ? 17.039 -3.433 -7.143 1.00 88.25 73 LEU A CA 1
ATOM 546 C C . LEU A 1 73 ? 18.037 -2.776 -8.114 1.00 88.25 73 LEU A C 1
ATOM 548 O O . LEU A 1 73 ? 17.783 -2.732 -9.312 1.00 88.25 73 LEU A O 1
ATOM 552 N N . GLY A 1 74 ? 19.169 -2.263 -7.617 1.00 87.81 74 GLY A N 1
ATOM 553 C CA . GLY A 1 74 ? 20.201 -1.608 -8.429 1.00 87.81 74 GLY A CA 1
ATOM 554 C C . GLY A 1 74 ? 19.949 -0.125 -8.717 1.00 87.81 74 GLY A C 1
ATOM 555 O O . GLY A 1 74 ? 20.646 0.456 -9.544 1.00 87.81 74 GLY A O 1
ATOM 556 N N . GLY A 1 75 ? 18.967 0.493 -8.056 1.00 90.06 75 GLY A N 1
ATOM 557 C CA . GLY A 1 75 ? 18.672 1.918 -8.198 1.00 90.06 75 GLY A CA 1
ATOM 558 C C . GLY A 1 75 ? 19.479 2.830 -7.263 1.00 90.06 75 GLY A C 1
ATOM 559 O O . GLY A 1 75 ? 20.160 2.350 -6.353 1.00 90.06 75 GLY A O 1
ATOM 560 N N . PRO A 1 76 ? 19.388 4.162 -7.440 1.00 91.12 76 PRO A N 1
ATOM 561 C CA . PRO A 1 76 ? 20.138 5.118 -6.623 1.00 91.12 76 PRO A CA 1
ATOM 562 C C . PRO A 1 76 ? 19.610 5.222 -5.180 1.00 91.12 76 PRO A C 1
ATOM 564 O O . PRO A 1 76 ? 20.380 5.524 -4.264 1.00 91.12 76 PRO A O 1
ATOM 567 N N . GLY A 1 77 ? 18.324 4.919 -4.949 1.00 87.44 77 GLY A N 1
ATOM 568 C CA . GLY A 1 77 ? 17.673 5.089 -3.648 1.00 87.44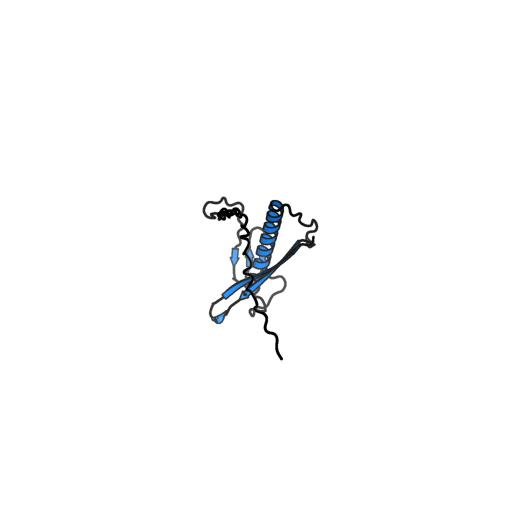 77 GLY A CA 1
ATOM 569 C C . GLY A 1 77 ? 17.774 6.527 -3.144 1.00 87.44 77 GLY A C 1
ATOM 570 O O . GLY A 1 77 ? 18.343 6.768 -2.075 1.00 87.44 77 GLY A O 1
ATOM 571 N N . ASP A 1 78 ? 17.282 7.463 -3.955 1.00 92.06 78 ASP A N 1
ATOM 572 C CA . ASP A 1 78 ? 17.339 8.898 -3.683 1.00 92.06 78 ASP A CA 1
ATOM 573 C C . ASP A 1 78 ? 16.605 9.251 -2.383 1.00 92.06 78 ASP A C 1
ATOM 575 O O . ASP A 1 78 ? 15.491 8.792 -2.127 1.00 92.06 78 ASP A O 1
ATOM 579 N N . LYS A 1 79 ? 17.207 10.115 -1.561 1.00 91.94 79 LYS A N 1
ATOM 580 C CA . LYS A 1 79 ? 16.562 10.600 -0.335 1.00 91.94 79 LYS A CA 1
ATOM 581 C C . LYS A 1 79 ? 15.318 11.426 -0.667 1.00 91.94 79 LYS A C 1
ATOM 583 O O . LYS A 1 79 ? 15.340 12.225 -1.597 1.00 91.94 79 LYS A O 1
ATOM 588 N N . GLY A 1 80 ? 14.269 11.274 0.141 1.00 91.62 80 GLY A N 1
ATOM 589 C CA . GLY A 1 80 ? 13.015 12.022 -0.010 1.00 91.62 80 GLY A CA 1
ATOM 590 C C . GLY A 1 80 ? 12.101 11.514 -1.127 1.00 91.62 80 GLY A C 1
ATOM 591 O O . GLY A 1 80 ? 11.007 12.042 -1.284 1.00 91.62 80 GLY A O 1
ATOM 592 N N . LYS A 1 81 ? 12.518 10.481 -1.867 1.00 95.94 81 LYS A N 1
ATOM 593 C CA . LYS A 1 81 ? 11.686 9.762 -2.833 1.00 95.94 81 LYS A CA 1
ATOM 594 C C . LYS A 1 81 ? 11.287 8.409 -2.262 1.00 95.94 81 LYS A C 1
ATOM 596 O O . LYS A 1 81 ? 12.003 7.852 -1.431 1.00 95.94 81 LYS A O 1
ATOM 601 N N . THR A 1 82 ? 10.169 7.874 -2.731 1.00 96.75 82 THR A N 1
ATOM 602 C CA . THR A 1 82 ? 9.664 6.560 -2.308 1.00 96.75 82 THR A CA 1
ATOM 603 C C . THR A 1 82 ? 9.710 5.557 -3.461 1.00 96.75 82 THR A C 1
ATOM 605 O O . THR A 1 82 ? 10.286 5.821 -4.514 1.00 96.75 82 THR A O 1
ATOM 608 N N . ASN A 1 83 ? 9.149 4.371 -3.267 1.00 96.75 83 ASN A N 1
ATOM 609 C CA . ASN A 1 83 ? 9.061 3.320 -4.270 1.00 96.75 83 ASN A CA 1
ATOM 610 C C . ASN A 1 83 ? 7.687 2.627 -4.204 1.00 96.75 83 ASN A C 1
ATOM 612 O O . ASN A 1 83 ? 6.971 2.762 -3.209 1.00 96.75 83 ASN A O 1
ATOM 616 N N . PRO A 1 84 ? 7.292 1.879 -5.252 1.00 96.12 84 PRO A N 1
ATOM 617 C CA . PRO A 1 84 ? 5.991 1.212 -5.271 1.00 96.12 84 PRO A CA 1
ATOM 618 C C . PRO A 1 84 ? 5.759 0.238 -4.108 1.00 96.12 84 PRO A C 1
ATOM 620 O O . PRO A 1 84 ? 4.633 0.134 -3.628 1.00 96.12 84 PRO A O 1
ATOM 623 N N . GLU A 1 85 ? 6.794 -0.464 -3.633 1.00 96.88 85 GLU A N 1
ATOM 624 C CA . GLU A 1 85 ? 6.670 -1.399 -2.509 1.00 96.88 85 GLU A CA 1
ATOM 625 C C . GLU A 1 85 ? 6.340 -0.685 -1.193 1.00 96.88 85 GLU A C 1
ATOM 627 O O . GLU A 1 85 ? 5.480 -1.154 -0.450 1.00 96.88 85 GLU A O 1
ATOM 632 N N . GLU A 1 86 ? 6.980 0.451 -0.914 1.00 96.62 86 GLU A N 1
ATOM 633 C CA . GLU A 1 86 ? 6.691 1.288 0.257 1.00 96.62 86 GLU A CA 1
ATOM 634 C C . GLU A 1 86 ? 5.275 1.861 0.211 1.00 96.62 86 GLU A C 1
ATOM 636 O O . GLU A 1 86 ? 4.553 1.787 1.206 1.00 96.62 86 GLU A O 1
ATOM 641 N N . LEU A 1 87 ? 4.847 2.373 -0.949 1.00 97.25 87 LEU A N 1
ATOM 642 C CA . LEU A 1 87 ? 3.483 2.874 -1.136 1.00 97.25 87 LEU A CA 1
ATOM 643 C C . LEU A 1 87 ? 2.444 1.770 -0.901 1.00 97.25 87 LEU A C 1
ATOM 645 O O . LEU A 1 87 ? 1.443 1.988 -0.216 1.00 97.25 87 LEU A O 1
ATOM 649 N N . PHE A 1 88 ? 2.704 0.565 -1.415 1.00 97.88 88 PHE A N 1
ATOM 650 C CA . PHE A 1 88 ? 1.839 -0.588 -1.190 1.00 97.88 88 PHE A CA 1
ATOM 651 C C . PHE A 1 88 ? 1.824 -1.009 0.287 1.00 97.88 88 PHE A C 1
ATOM 653 O O . PHE A 1 88 ? 0.755 -1.262 0.840 1.00 97.88 88 PHE A O 1
ATOM 660 N N . ALA A 1 89 ? 2.984 -1.038 0.951 1.00 98.38 89 ALA A N 1
ATOM 661 C CA . ALA A 1 89 ? 3.097 -1.380 2.368 1.00 98.38 89 ALA A CA 1
ATOM 662 C C . ALA A 1 89 ? 2.300 -0.409 3.250 1.00 98.38 89 ALA A C 1
ATOM 664 O O . ALA A 1 89 ? 1.546 -0.845 4.123 1.00 98.38 89 ALA A O 1
ATOM 665 N N . ALA A 1 90 ? 2.443 0.893 2.993 1.00 97.94 90 ALA A N 1
ATOM 666 C CA . ALA A 1 90 ? 1.758 1.948 3.726 1.00 97.94 90 ALA A CA 1
ATOM 667 C C . ALA A 1 90 ? 0.236 1.854 3.555 1.00 97.94 90 ALA A C 1
ATOM 669 O O . ALA A 1 90 ? -0.496 1.772 4.544 1.00 97.94 90 ALA A O 1
ATOM 670 N N . GLY A 1 91 ? -0.240 1.800 2.306 1.00 97.75 91 GLY A N 1
ATOM 671 C CA . GLY A 1 91 ? -1.671 1.728 2.014 1.00 97.75 91 GLY A CA 1
ATOM 672 C C . GLY A 1 91 ? -2.317 0.452 2.553 1.00 97.75 91 GLY A C 1
ATOM 673 O O . GLY A 1 91 ? -3.381 0.502 3.175 1.00 97.75 91 GLY A O 1
ATOM 674 N N . TYR A 1 92 ? -1.659 -0.696 2.372 1.00 98.38 92 TYR A N 1
ATOM 675 C CA . TYR A 1 92 ? -2.219 -1.977 2.789 1.00 98.38 92 TYR A CA 1
ATOM 676 C C . TYR A 1 92 ? -2.242 -2.136 4.313 1.00 98.38 92 TYR A C 1
ATOM 678 O O . TYR A 1 92 ? -3.257 -2.564 4.864 1.00 98.38 92 TYR A O 1
ATOM 686 N N . GLY A 1 93 ? -1.178 -1.718 5.006 1.00 98.31 93 GLY A N 1
ATOM 687 C CA . GLY A 1 93 ? -1.131 -1.716 6.469 1.00 98.31 93 GLY A CA 1
ATOM 688 C C . GLY A 1 93 ? -2.197 -0.814 7.093 1.00 98.31 93 GLY A C 1
ATOM 689 O O . GLY A 1 93 ? -2.919 -1.249 7.993 1.00 98.31 93 GLY A O 1
ATOM 690 N N . ALA A 1 94 ? -2.357 0.407 6.572 1.00 98.06 94 ALA A N 1
ATOM 691 C CA . ALA A 1 94 ? -3.376 1.344 7.044 1.00 98.06 94 ALA A CA 1
ATOM 692 C C . ALA A 1 94 ? -4.802 0.800 6.841 1.00 98.06 94 ALA A C 1
ATOM 694 O O . ALA A 1 94 ? -5.634 0.851 7.750 1.00 98.06 94 ALA A O 1
ATOM 695 N N . CYS A 1 95 ? -5.078 0.220 5.668 1.00 97.56 95 CYS A N 1
ATOM 696 C CA . CYS A 1 95 ? -6.372 -0.392 5.374 1.00 97.56 95 CYS A CA 1
ATOM 697 C C . CYS A 1 95 ? -6.659 -1.588 6.297 1.00 97.56 95 CYS A C 1
ATOM 699 O O . CYS A 1 95 ? -7.754 -1.690 6.858 1.00 97.56 95 CYS A O 1
ATOM 701 N N . PHE A 1 96 ? -5.667 -2.456 6.521 1.00 98.19 96 PHE A N 1
ATOM 702 C CA . PHE A 1 96 ? -5.802 -3.594 7.428 1.00 98.19 96 PHE A CA 1
ATOM 703 C C . PHE A 1 96 ? -6.097 -3.148 8.863 1.00 98.19 96 PHE A C 1
ATOM 705 O O . PHE A 1 96 ? -7.012 -3.683 9.489 1.00 98.19 96 PHE A O 1
ATOM 712 N N . GLN A 1 97 ? -5.375 -2.148 9.380 1.00 96.88 97 GLN A N 1
ATOM 713 C CA . GLN A 1 97 ? -5.611 -1.628 10.727 1.00 96.88 97 GLN A CA 1
ATOM 714 C C . GLN A 1 97 ? -7.036 -1.079 10.884 1.00 96.88 97 GLN A C 1
ATOM 716 O O . GLN A 1 97 ? -7.700 -1.357 11.882 1.00 96.88 97 GLN A O 1
ATOM 721 N N . SER A 1 98 ? -7.539 -0.359 9.877 1.00 95.62 98 SER A N 1
ATOM 722 C CA . SER A 1 98 ? -8.923 0.127 9.855 1.00 95.62 98 SER A CA 1
ATOM 723 C C . SER A 1 98 ? -9.939 -1.023 9.897 1.00 95.62 98 SER A C 1
ATOM 725 O O . SER A 1 98 ? -10.839 -1.037 10.740 1.00 95.62 98 SER A O 1
ATOM 727 N N . ALA A 1 99 ? -9.755 -2.044 9.053 1.00 96.00 99 ALA A N 1
ATOM 728 C CA . ALA A 1 99 ? -10.622 -3.222 9.025 1.00 96.00 99 ALA A CA 1
ATOM 729 C C . ALA A 1 99 ? -10.579 -4.023 10.340 1.00 96.00 99 ALA A C 1
ATOM 731 O O . ALA A 1 99 ? -11.612 -4.509 10.813 1.00 96.00 99 ALA A O 1
ATOM 732 N N . MET A 1 100 ? -9.400 -4.139 10.955 1.00 96.12 100 MET A N 1
ATOM 733 C CA . MET A 1 100 ? -9.212 -4.766 12.262 1.00 96.12 100 MET A CA 1
ATOM 734 C C . MET A 1 100 ? -9.990 -4.015 13.349 1.00 96.12 100 MET A C 1
ATOM 736 O O . MET A 1 100 ? -10.754 -4.641 14.085 1.00 96.12 100 MET A O 1
ATOM 740 N N . ASN A 1 101 ? -9.868 -2.686 13.408 1.00 94.06 101 ASN A N 1
ATOM 741 C CA . ASN A 1 101 ? -10.594 -1.856 14.371 1.00 94.06 101 ASN A CA 1
ATOM 742 C C . ASN A 1 101 ? -12.117 -1.976 14.184 1.00 94.06 101 ASN A C 1
ATOM 744 O O . ASN A 1 101 ? -12.849 -2.150 15.157 1.00 94.06 101 ASN A O 1
ATOM 748 N N . ALA A 1 102 ? -12.602 -1.964 12.938 1.00 94.50 102 ALA A N 1
ATOM 749 C CA . ALA A 1 102 ? -14.019 -2.172 12.636 1.00 94.50 102 ALA A CA 1
ATOM 750 C C . ALA A 1 102 ? -14.513 -3.568 13.068 1.00 94.50 102 ALA A C 1
ATOM 752 O O . ALA A 1 102 ? -15.625 -3.723 13.580 1.00 94.50 102 ALA A O 1
ATOM 753 N N . SER A 1 103 ? -13.672 -4.593 12.908 1.00 95.25 103 SER A N 1
ATOM 754 C CA . SER A 1 103 ? -13.983 -5.962 13.331 1.00 95.25 103 SER A CA 1
ATOM 755 C C . SER A 1 103 ? -14.032 -6.097 14.857 1.00 95.25 103 SER A C 1
ATOM 757 O O . SER A 1 103 ? -14.912 -6.785 15.376 1.00 95.25 103 SER A O 1
ATOM 759 N N . ALA A 1 104 ? -13.145 -5.410 15.585 1.00 95.38 104 ALA A N 1
ATOM 760 C CA . ALA A 1 104 ? -13.106 -5.422 17.049 1.00 95.38 104 ALA A CA 1
ATOM 761 C C . ALA A 1 104 ? -14.433 -4.957 17.675 1.00 95.38 104 ALA A C 1
ATOM 763 O O . ALA A 1 104 ? -14.912 -5.581 18.623 1.00 95.38 104 ALA A O 1
ATOM 764 N N . ILE A 1 105 ? -15.090 -3.954 17.074 1.00 94.31 105 ILE A N 1
ATOM 765 C CA . ILE A 1 105 ? -16.422 -3.474 17.489 1.00 94.31 105 ILE A CA 1
ATOM 766 C C . ILE A 1 105 ? -17.448 -4.614 17.451 1.00 94.31 105 ILE A C 1
ATOM 768 O O . ILE A 1 105 ? -18.188 -4.824 18.412 1.00 94.31 105 ILE A O 1
ATOM 772 N N . SER A 1 106 ? -17.461 -5.395 16.367 1.00 93.81 106 SER A N 1
ATOM 773 C CA . SER A 1 106 ? -18.389 -6.528 16.211 1.00 93.81 106 SER A CA 1
ATOM 774 C C . SER A 1 106 ? -18.128 -7.642 17.231 1.00 93.81 106 SER A C 1
ATOM 776 O O . SER A 1 106 ? -19.050 -8.359 17.618 1.00 93.81 106 SER A O 1
ATOM 778 N N . LEU A 1 107 ? -16.880 -7.769 17.688 1.00 95.81 107 LEU A N 1
ATOM 779 C CA . LEU A 1 107 ? -16.455 -8.732 18.705 1.00 95.81 107 LEU A CA 1
ATOM 780 C C . LEU A 1 107 ? -16.555 -8.190 20.139 1.00 95.81 107 LEU A C 1
ATOM 782 O O . LEU A 1 107 ? -16.258 -8.929 21.075 1.00 95.81 107 LEU A O 1
ATOM 786 N N . LYS A 1 108 ? -16.986 -6.932 20.326 1.00 96.12 108 LYS A N 1
ATOM 787 C CA . LYS A 1 108 ? -17.009 -6.231 21.623 1.00 96.12 108 LYS A CA 1
ATOM 788 C C . LYS A 1 108 ? -15.637 -6.203 22.315 1.00 96.12 108 LYS A C 1
ATOM 790 O O . LYS A 1 108 ? -15.557 -6.241 23.540 1.00 96.12 108 LYS A O 1
ATOM 795 N N . ILE A 1 109 ? -14.565 -6.149 21.527 1.00 94.88 109 ILE A N 1
ATOM 796 C CA . ILE A 1 109 ? -13.197 -5.971 22.017 1.00 94.88 109 ILE A CA 1
ATOM 797 C C . ILE A 1 109 ? -12.907 -4.472 22.031 1.00 94.88 109 ILE A C 1
ATOM 799 O O . ILE A 1 109 ? -13.029 -3.807 21.001 1.00 94.88 109 ILE A O 1
ATOM 803 N N . GLN A 1 110 ? -12.525 -3.946 23.193 1.00 93.62 110 GLN A N 1
ATOM 804 C CA . GLN A 1 110 ? -12.087 -2.561 23.316 1.00 93.62 110 GLN A CA 1
ATOM 805 C C . GLN A 1 110 ? -10.654 -2.437 22.789 1.00 93.62 110 GLN A C 1
ATOM 807 O O . GLN A 1 110 ? -9.749 -3.100 23.290 1.00 93.62 110 GLN A O 1
ATOM 812 N N . MET A 1 111 ? -10.455 -1.592 21.778 1.00 94.50 111 MET A N 1
ATOM 813 C CA . MET A 1 111 ? -9.118 -1.241 21.292 1.00 94.50 111 MET A CA 1
ATOM 814 C C . MET A 1 111 ? -8.490 -0.177 22.210 1.00 94.50 111 MET A C 1
ATOM 816 O O . MET A 1 111 ? -9.240 0.628 22.777 1.00 94.50 111 MET A O 1
ATOM 820 N N . PRO A 1 112 ? -7.151 -0.146 22.359 1.00 94.88 112 PRO A N 1
ATOM 821 C CA . PRO A 1 112 ? -6.469 0.877 23.148 1.00 94.88 112 PRO A CA 1
ATOM 822 C C . PRO A 1 112 ? -6.728 2.285 22.592 1.00 94.88 112 PRO A C 1
ATOM 824 O O . PRO A 1 112 ? -6.880 2.467 21.383 1.00 94.88 112 PRO A O 1
ATOM 827 N N . GLU A 1 113 ? -6.774 3.283 23.480 1.00 91.06 113 GLU A N 1
ATOM 828 C CA . GLU A 1 113 ? -7.033 4.683 23.108 1.00 91.06 113 GLU A CA 1
ATOM 829 C C . GLU A 1 113 ? -5.808 5.362 22.477 1.00 91.06 113 GLU A C 1
ATOM 831 O O . GLU A 1 113 ? -5.948 6.175 21.560 1.00 91.06 113 GLU A O 1
ATOM 836 N N . ALA A 1 114 ? -4.602 5.022 22.944 1.00 94.06 114 ALA A N 1
ATOM 837 C CA . ALA A 1 114 ? -3.361 5.544 22.386 1.00 94.06 114 ALA A CA 1
ATOM 838 C C . ALA A 1 114 ? -3.075 4.899 21.021 1.00 94.06 114 ALA A C 1
ATOM 840 O O . ALA A 1 114 ? -3.090 3.675 20.873 1.00 94.06 114 ALA A O 1
ATOM 841 N N . LYS A 1 115 ? -2.781 5.721 20.006 1.00 92.31 115 LYS A N 1
ATOM 842 C CA . LYS A 1 115 ? -2.575 5.254 18.622 1.00 92.31 115 LYS A CA 1
ATOM 843 C C . LYS A 1 115 ? -1.363 4.328 18.515 1.00 92.31 115 LYS A C 1
ATOM 845 O O . LYS A 1 115 ? -1.358 3.380 17.742 1.00 92.31 115 LYS A O 1
ATOM 850 N N . GLU 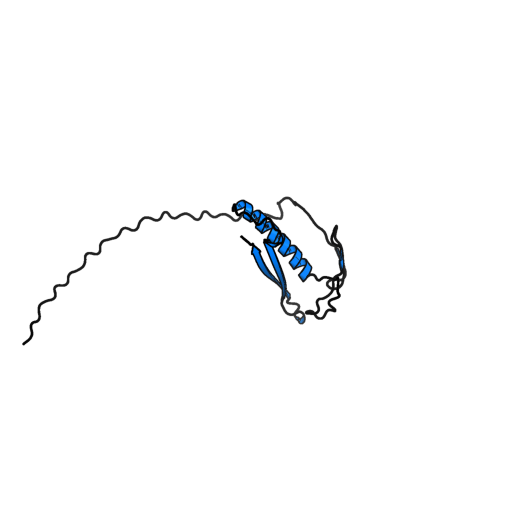A 1 116 ? -0.359 4.592 19.331 1.00 94.00 116 GLU A N 1
ATOM 851 C CA . GLU A 1 116 ? 0.933 3.921 19.404 1.00 94.00 116 GLU A CA 1
ATOM 852 C C . GLU A 1 116 ? 0.828 2.519 20.026 1.00 94.00 116 GLU A C 1
ATOM 854 O O . GLU A 1 116 ? 1.766 1.726 19.940 1.00 94.00 116 GLU A O 1
ATOM 859 N N . ASP A 1 117 ? -0.318 2.196 20.631 1.00 95.56 117 ASP A N 1
ATOM 860 C CA . ASP A 1 117 ? -0.601 0.896 21.232 1.00 95.56 117 ASP A CA 1
ATOM 861 C C . ASP A 1 117 ? -1.302 -0.068 20.268 1.00 95.56 117 ASP A C 1
ATOM 863 O O . ASP A 1 117 ? -1.436 -1.247 20.583 1.00 95.56 117 ASP A O 1
ATOM 867 N N . SER A 1 118 ? -1.695 0.389 19.076 1.00 96.38 118 SER A N 1
ATOM 868 C CA . SER A 1 118 ? -2.195 -0.444 17.979 1.00 96.38 118 SER A CA 1
ATOM 869 C C . SER A 1 118 ? -1.356 -0.163 16.737 1.00 96.38 118 SER A C 1
ATOM 871 O O . SER A 1 118 ? -1.501 0.867 16.087 1.00 96.38 118 SER A O 1
ATOM 873 N N . VAL A 1 119 ? -0.436 -1.069 16.415 1.00 97.31 119 VAL A N 1
ATOM 874 C CA . VAL A 1 119 ? 0.553 -0.875 15.350 1.00 97.31 119 VAL A CA 1
ATOM 875 C C . VAL A 1 119 ? 0.509 -2.042 14.376 1.00 97.31 119 VAL A C 1
ATOM 877 O O . VAL A 1 119 ? 0.651 -3.203 14.764 1.00 97.31 119 VAL A O 1
ATOM 880 N N . VAL A 1 120 ? 0.365 -1.723 13.090 1.00 98.00 120 VAL A N 1
ATOM 881 C CA . VAL A 1 120 ? 0.482 -2.677 11.983 1.00 98.00 120 VAL A CA 1
ATOM 882 C C . VAL A 1 120 ? 1.741 -2.348 11.188 1.00 98.00 120 VAL A C 1
ATOM 884 O O . VAL A 1 120 ? 1.792 -1.371 10.446 1.00 98.00 120 VAL A O 1
ATOM 887 N N . SER A 1 121 ? 2.777 -3.168 11.339 1.00 98.12 121 SER A N 1
ATOM 888 C CA . SER A 1 121 ? 4.000 -3.073 10.542 1.00 98.12 121 SER A CA 1
ATOM 889 C C . SER A 1 121 ? 3.890 -3.996 9.333 1.00 98.12 121 SER A C 1
ATOM 891 O O . SER A 1 121 ? 3.824 -5.215 9.487 1.00 98.12 121 SER A O 1
ATOM 893 N N . THR A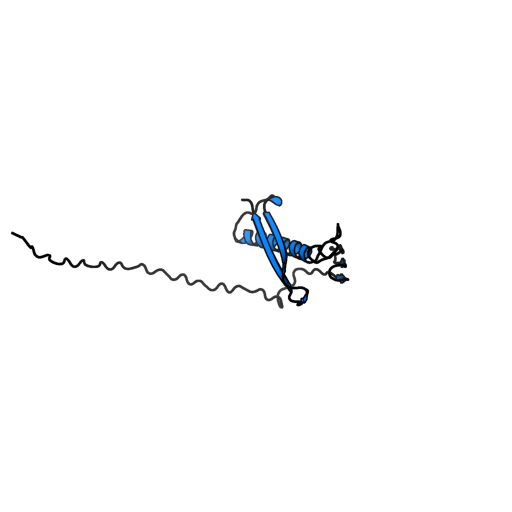 1 122 ? 3.878 -3.418 8.133 1.00 98.44 122 THR A N 1
ATOM 894 C CA . THR A 1 122 ? 3.755 -4.165 6.874 1.00 98.44 122 THR A CA 1
ATOM 895 C C . THR A 1 122 ? 5.081 -4.137 6.130 1.00 98.44 122 THR A C 1
ATOM 897 O O . THR A 1 122 ? 5.660 -3.075 5.920 1.00 98.44 122 THR A O 1
ATOM 900 N N . THR A 1 123 ? 5.572 -5.305 5.733 1.00 98.25 123 THR A N 1
ATOM 901 C CA . THR A 1 123 ? 6.767 -5.469 4.908 1.00 98.25 123 THR A CA 1
ATOM 902 C C . THR A 1 123 ? 6.363 -6.074 3.577 1.00 98.25 123 THR A C 1
ATOM 904 O O . THR A 1 123 ? 5.753 -7.139 3.516 1.00 98.25 123 THR A O 1
ATOM 907 N N . VAL A 1 124 ? 6.699 -5.378 2.497 1.00 97.94 124 VAL A N 1
ATOM 908 C CA . VAL A 1 124 ? 6.390 -5.801 1.134 1.00 97.94 124 VAL A CA 1
ATOM 909 C C . VAL A 1 124 ? 7.683 -6.226 0.466 1.00 97.94 124 VAL A C 1
ATOM 911 O O . VAL A 1 124 ? 8.635 -5.457 0.363 1.00 97.94 124 VAL A O 1
ATOM 914 N N . HIS A 1 125 ? 7.712 -7.476 0.029 1.00 96.25 125 HIS A N 1
ATOM 915 C CA . HIS A 1 125 ? 8.829 -8.077 -0.670 1.00 96.25 125 HIS A CA 1
ATOM 916 C C . HIS A 1 125 ? 8.495 -8.185 -2.149 1.00 96.25 125 HIS A C 1
ATOM 918 O O . HIS A 1 125 ? 7.522 -8.840 -2.526 1.00 96.25 125 HIS A O 1
ATOM 924 N N . LEU A 1 126 ? 9.356 -7.611 -2.980 1.00 94.19 126 LEU A N 1
ATOM 925 C CA . LEU A 1 126 ? 9.429 -7.973 -4.382 1.00 94.19 126 LEU A CA 1
ATOM 926 C C . LEU A 1 126 ? 10.257 -9.261 -4.488 1.00 94.19 126 LEU A C 1
ATOM 928 O O . LEU A 1 126 ? 11.451 -9.260 -4.188 1.00 94.19 126 LEU A O 1
ATOM 932 N N . VAL A 1 127 ? 9.611 -10.368 -4.845 1.00 94.12 127 VAL A N 1
ATOM 933 C CA . VAL A 1 127 ? 10.225 -11.703 -4.914 1.00 94.12 127 VAL A CA 1
ATOM 934 C C . VAL A 1 127 ? 10.276 -12.184 -6.359 1.00 94.12 127 VAL A C 1
ATOM 936 O O . VAL A 1 127 ? 9.382 -11.867 -7.138 1.00 94.12 127 VAL A O 1
ATOM 939 N N . GLY A 1 128 ? 11.299 -12.961 -6.714 1.00 93.19 128 GLY A N 1
ATOM 940 C CA . GLY A 1 128 ? 11.422 -13.561 -8.044 1.00 93.19 128 GLY A CA 1
ATOM 941 C C . GLY A 1 128 ? 12.747 -13.256 -8.740 1.00 93.19 128 GLY A C 1
ATOM 942 O O . GLY A 1 128 ? 13.750 -12.957 -8.088 1.00 93.19 128 GLY A O 1
ATOM 943 N N . ASP A 1 129 ? 12.742 -13.365 -10.068 1.00 90.00 129 ASP A N 1
ATOM 944 C CA . ASP A 1 129 ? 13.900 -13.167 -10.940 1.00 90.00 129 ASP A CA 1
ATOM 945 C C . ASP A 1 129 ? 13.588 -12.129 -12.028 1.00 90.00 129 ASP A C 1
ATOM 947 O O . ASP A 1 129 ? 12.873 -12.393 -13.001 1.00 90.00 129 ASP A O 1
ATOM 951 N N . MET A 1 130 ? 14.198 -10.947 -11.894 1.00 85.44 130 MET A N 1
ATOM 952 C CA . MET A 1 130 ? 14.027 -9.843 -12.844 1.00 85.44 130 MET A CA 1
ATOM 953 C C . MET A 1 130 ? 14.452 -10.211 -14.270 1.00 85.44 130 MET A C 1
ATOM 955 O O . MET A 1 130 ? 13.887 -9.681 -15.222 1.00 85.44 130 MET A O 1
ATOM 959 N N . LYS A 1 131 ? 15.423 -11.118 -14.449 1.00 89.19 131 LYS A N 1
ATOM 960 C CA . LYS A 1 131 ? 15.913 -11.507 -15.782 1.00 89.19 131 LYS A CA 1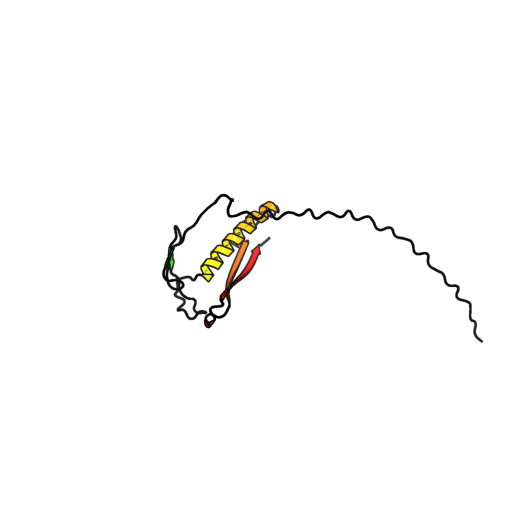
ATOM 961 C C . LYS A 1 131 ? 14.937 -12.426 -16.505 1.00 89.19 131 LYS A C 1
ATOM 963 O O . LYS A 1 131 ? 14.888 -12.415 -17.730 1.00 89.19 131 LYS A O 1
ATOM 968 N N . LYS A 1 132 ? 14.176 -13.221 -15.752 1.00 93.06 132 LYS A N 1
ATOM 969 C CA . LYS A 1 132 ? 13.160 -14.137 -16.290 1.00 93.06 132 LYS A CA 1
ATOM 970 C C . LYS A 1 132 ? 11.780 -13.496 -16.398 1.00 93.06 132 LYS A C 1
ATOM 972 O O . LYS A 1 132 ? 10.865 -14.152 -16.881 1.00 93.06 132 LYS A O 1
ATOM 977 N N . LEU A 1 133 ? 11.643 -12.240 -15.959 1.00 88.12 133 LEU A N 1
ATOM 978 C CA . LEU A 1 133 ? 10.368 -11.527 -15.858 1.00 88.12 133 LEU A CA 1
ATOM 979 C C . LEU A 1 133 ? 9.333 -12.280 -14.998 1.00 88.12 133 LEU A C 1
ATOM 981 O O . LEU A 1 133 ? 8.132 -12.098 -15.171 1.00 88.12 133 LEU A O 1
ATOM 985 N N . ASP A 1 134 ? 9.806 -13.102 -14.058 1.00 93.50 134 ASP A N 1
ATOM 986 C CA . ASP A 1 134 ? 8.980 -13.861 -13.119 1.00 93.50 134 ASP A CA 1
ATOM 987 C C . ASP A 1 134 ? 9.082 -13.197 -11.748 1.00 93.50 134 ASP A C 1
ATOM 989 O O . ASP A 1 134 ? 10.039 -13.412 -11.002 1.00 93.50 134 ASP A O 1
ATOM 993 N N . MET A 1 135 ? 8.147 -12.291 -11.477 1.00 93.00 135 MET A N 1
ATOM 994 C CA . MET A 1 135 ? 8.166 -11.408 -10.316 1.00 93.00 135 MET A CA 1
ATOM 995 C C . MET A 1 135 ? 6.810 -11.446 -9.617 1.00 93.00 135 MET A C 1
ATOM 997 O O . MET A 1 135 ? 5.763 -11.415 -10.260 1.00 93.00 135 MET A O 1
ATOM 1001 N N . GLY A 1 136 ? 6.831 -11.448 -8.289 1.00 94.56 136 GLY A N 1
ATOM 1002 C CA . GLY A 1 136 ? 5.643 -11.414 -7.449 1.00 94.56 136 GLY A CA 1
ATOM 1003 C C . GLY A 1 136 ? 5.815 -10.494 -6.248 1.00 94.56 136 GLY A C 1
ATOM 1004 O O . GLY A 1 136 ? 6.918 -10.049 -5.924 1.00 94.56 136 GLY A O 1
ATOM 1005 N N . ILE A 1 137 ? 4.702 -10.230 -5.569 1.00 96.31 137 ILE A N 1
ATOM 1006 C CA . ILE A 1 137 ? 4.678 -9.484 -4.314 1.00 96.31 137 ILE A CA 1
ATOM 1007 C C . ILE A 1 137 ? 4.324 -10.445 -3.183 1.00 96.31 137 ILE A C 1
ATOM 1009 O O . ILE A 1 137 ? 3.301 -11.127 -3.236 1.00 96.31 137 ILE A O 1
ATOM 1013 N N . ARG A 1 138 ? 5.156 -10.481 -2.140 1.00 97.50 138 ARG A N 1
ATOM 1014 C CA . ARG A 1 138 ? 4.843 -11.140 -0.867 1.00 97.50 138 ARG A CA 1
ATOM 1015 C C . ARG A 1 138 ? 4.718 -10.086 0.220 1.00 97.50 138 ARG A C 1
ATOM 1017 O O . ARG A 1 138 ? 5.563 -9.203 0.316 1.00 97.50 138 ARG A O 1
ATOM 1024 N N . VAL A 1 139 ? 3.691 -10.203 1.052 1.00 98.25 139 VAL A N 1
ATOM 1025 C CA . VAL A 1 139 ? 3.453 -9.285 2.166 1.00 98.25 139 VAL A CA 1
ATOM 1026 C C . VAL A 1 139 ? 3.589 -10.039 3.476 1.00 98.25 139 VAL A C 1
ATOM 1028 O O . VAL A 1 139 ? 2.835 -10.979 3.718 1.00 98.25 139 VAL A O 1
ATOM 1031 N N . ASP A 1 140 ? 4.495 -9.575 4.327 1.00 98.25 140 ASP A N 1
ATOM 1032 C CA . ASP A 1 140 ? 4.597 -9.998 5.717 1.00 98.25 140 ASP A CA 1
ATOM 1033 C C . ASP A 1 140 ? 4.018 -8.879 6.595 1.00 98.25 140 ASP A C 1
ATOM 1035 O O . ASP A 1 140 ? 4.324 -7.701 6.406 1.00 98.25 140 ASP A O 1
ATOM 1039 N N . MET A 1 141 ? 3.147 -9.220 7.544 1.00 98.19 141 MET A N 1
ATOM 1040 C CA . MET A 1 141 ? 2.474 -8.235 8.392 1.00 98.19 141 MET A CA 1
ATOM 1041 C C . MET A 1 141 ? 2.610 -8.617 9.861 1.00 98.19 141 MET A C 1
ATOM 1043 O O . MET A 1 141 ? 2.202 -9.702 10.275 1.00 98.19 141 MET A O 1
ATOM 1047 N N . LYS A 1 142 ? 3.173 -7.708 10.657 1.00 98.06 142 LYS A N 1
ATOM 1048 C CA . LYS A 1 142 ? 3.278 -7.830 12.110 1.00 98.06 142 LYS A CA 1
ATOM 1049 C C . LYS A 1 142 ? 2.291 -6.873 12.762 1.00 98.06 142 LYS A C 1
ATOM 1051 O O . LYS A 1 142 ? 2.430 -5.659 12.654 1.00 98.06 142 LYS A O 1
ATOM 1056 N N . VAL A 1 143 ? 1.318 -7.437 13.462 1.00 97.56 143 VAL A N 1
ATOM 1057 C CA . VAL A 1 143 ? 0.282 -6.691 14.177 1.00 97.56 143 VAL A CA 1
ATOM 1058 C C . VAL A 1 143 ? 0.589 -6.747 15.668 1.00 97.56 143 VAL A C 1
ATOM 1060 O O . VAL A 1 143 ? 0.797 -7.829 16.216 1.00 97.56 143 VAL A O 1
ATOM 1063 N N . SER A 1 144 ? 0.640 -5.589 16.318 1.00 96.50 144 SER A N 1
ATOM 1064 C CA . SER A 1 144 ? 0.867 -5.448 17.754 1.00 96.50 144 SER A CA 1
ATOM 1065 C C . SER A 1 144 ? -0.231 -4.580 18.345 1.00 96.50 144 SER A C 1
ATOM 1067 O O . SER A 1 144 ? -0.339 -3.411 17.991 1.00 96.50 144 SER A O 1
ATOM 1069 N N . VAL A 1 145 ? -1.019 -5.140 19.257 1.00 95.75 145 VAL A N 1
ATOM 1070 C CA . VAL A 1 145 ? -2.049 -4.412 20.004 1.00 95.75 145 VAL A CA 1
ATOM 1071 C C . VAL A 1 145 ? -1.757 -4.616 21.482 1.00 95.75 145 VAL A C 1
ATOM 1073 O O . VAL A 1 145 ? -1.714 -5.760 21.935 1.00 95.75 145 VAL A O 1
ATOM 1076 N N . LYS A 1 146 ? -1.496 -3.535 22.220 1.00 90.81 146 LYS A N 1
ATOM 1077 C CA . LYS A 1 146 ? -1.362 -3.604 23.677 1.00 90.81 146 LYS A CA 1
ATOM 1078 C C . LYS A 1 146 ? -2.752 -3.668 24.306 1.00 90.81 146 LYS A C 1
ATOM 1080 O O . LYS A 1 146 ? -3.672 -2.995 23.843 1.00 90.81 146 LYS A O 1
ATOM 1085 N N . GLY A 1 147 ? -2.879 -4.487 25.342 1.00 73.69 147 GLY A N 1
ATOM 1086 C CA . GLY A 1 147 ? -4.092 -4.688 26.129 1.00 73.69 147 GLY A CA 1
ATOM 1087 C C . GLY A 1 147 ? -3.738 -4.941 27.579 1.00 73.69 147 GLY A C 1
ATOM 1088 O O . GLY A 1 147 ? -2.640 -5.499 27.813 1.00 73.69 147 GLY A O 1
#

Secondary structure (DSSP, 8-state):
------------------------------------TTTSPP-----EEEESGGGSEEEESS-EEEB---GGGTS---TT-B-HHHHHHHHHHHHHHHHHHHHHHHTTPPPPSSGGGEEEEEEEEEEEETTTTEEEEEEEEEEEE--

InterPro domains:
  IPR003718 OsmC/Ohr conserved domain [PF02566] (77-138)
  IPR015946 K homology domain-like, alpha/beta [G3DSA:3.30.300.20] (83-147)
  IPR019953 Organic hydroperoxide resistance protein famiy [PTHR33797] (40-147)
  IPR036102 OsmC/Ohr superfamily [SSF82784] (41-146)